Protein AF-A0A0A9X5W6-F1 (afdb_monomer)

Solvent-accessible surface area (backbone atoms only — not comparable to full-atom values): 8051 Å² total; per-residue (Å²): 65,61,72,54,43,72,76,37,74,52,55,63,50,53,48,49,70,71,68,59,59,64,61,49,83,43,70,53,28,33,39,47,62,90,44,54,75,60,56,71,62,56,82,68,43,91,70,45,45,72,50,79,49,44,28,80,91,42,81,58,33,52,21,35,37,38,38,31,24,43,69,44,40,77,36,96,69,57,55,80,86,72,73,81,101,62,77,63,90,87,71,80,62,95,79,74,70,82,80,72,75,81,74,80,83,79,82,78,84,82,91,79,86,85,83,85,85,92,81,90,79,89,133

Foldseek 3Di:
DVVVCVVPVCPLQCVCVVVVDQKDKDKLPQAEPVCVVVVVPRSDYPQWDKDWDHDHPDHRGIIMMMIGGPCCCVHPVVDDDDDDPDDDPPPDDVPDDPPDDPPPPPDDDDDDDDDDDDDDDDD

Secondary structure (DSSP, 8-state):
-HHHHHH-TTHHHHHHHHH--SEEEEE-----TT-HHHHHHTT--TTEEEEEE--SSSTTS--EEEEEEHHHHSSTT------SS---TT---TT----PPPP--------------------

Organism: Lygus hesperus (NCBI:txid30085)

Radius of gyration: 25.43 Å; Cα contacts (8 Å, |Δi|>4): 129; chains: 1; bounding box: 67×55×62 Å

pLDDT: mean 80.51, std 22.7, range [34.91, 98.06]

Sequence (123 aa):
MRGLLKKDAHAIEKLLTTLQPDMLCLQETKLNVHDAEANAKLGVVDGYHFVDHPCASTKGYSGTRVYVKNATFGGPYQAQTVCGFTFPAGVLREGTNSATRPEADSEDGNSSKNNKTSSSKDV

InterPro domains:
  IPR005135 Endonuclease/exonuclease/phosphatase [PF03372] (8-72)
  IPR020847 AP endonuclease 1, binding site [PS00726] (21-30)
  IPR036691 Endonuclease/exonuclease/phosphatase superfamily [G3DSA:3.60.10.10] (1-121)
  IPR036691 Endonuclease/exonuclease/phosphatase superfamily [SSF56219] (7-76)

Nearest PDB structures (foldseek):
  2j63-assembly2_B  TM=9.972E-01  e=2.617E-10  Leishmania major
  8ka4-assembly4_D  TM=8.409E-01  e=1.887E-04  Arabidopsis thaliana
  8ka4-assembly3_C  TM=8.390E-01  e=2.017E-04  Arabidopsis thaliana
  8ka3-assembly1_A  TM=8.715E-01  e=4.495E-04  Arabidopsis thaliana
  6xu8-assembly1_AD  TM=2.852E-01  e=3.695E+00  Drosophila melanogaster

Mean predicted aligned error: 12.6 Å

Structure (mmCIF, N/CA/C/O backbone):
data_AF-A0A0A9X5W6-F1
#
_entry.id   AF-A0A0A9X5W6-F1
#
loop_
_atom_site.group_PDB
_atom_site.id
_atom_site.type_symbol
_atom_site.label_atom_id
_atom_site.label_alt_id
_atom_site.label_comp_id
_atom_site.label_asym_id
_atom_site.label_entity_id
_atom_site.label_seq_id
_atom_site.pdbx_PDB_ins_code
_atom_site.Cartn_x
_atom_site.Cartn_y
_atom_site.Cartn_z
_atom_site.occupancy
_atom_site.B_iso_or_equiv
_atom_site.auth_seq_id
_atom_site.auth_comp_id
_atom_site.auth_asym_id
_atom_site.auth_atom_id
_atom_site.pdbx_PDB_model_num
ATOM 1 N N . MET A 1 1 ? 7.671 2.837 -0.318 1.00 84.94 1 MET A N 1
ATOM 2 C CA . MET A 1 1 ? 7.275 1.847 0.722 1.00 84.94 1 MET A CA 1
ATOM 3 C C . MET A 1 1 ? 8.405 0.917 1.178 1.00 84.94 1 MET A C 1
ATOM 5 O O . MET A 1 1 ? 8.641 0.835 2.376 1.00 84.94 1 MET A O 1
ATOM 9 N N . ARG A 1 2 ? 9.157 0.255 0.280 1.00 84.50 2 ARG A N 1
ATOM 10 C CA . ARG A 1 2 ? 10.252 -0.667 0.680 1.00 84.50 2 ARG A CA 1
ATOM 11 C C . ARG A 1 2 ? 11.274 -0.047 1.640 1.00 84.50 2 ARG A C 1
ATOM 13 O O . ARG A 1 2 ? 11.674 -0.683 2.601 1.00 84.50 2 ARG A O 1
ATOM 20 N N . GLY A 1 3 ? 11.693 1.194 1.386 1.00 89.31 3 GLY A N 1
ATOM 21 C CA . GLY A 1 3 ? 12.629 1.904 2.264 1.00 89.31 3 GLY A CA 1
ATOM 22 C C . GLY A 1 3 ? 12.054 2.230 3.647 1.00 89.31 3 GLY A C 1
ATOM 23 O O . GLY A 1 3 ? 12.803 2.218 4.614 1.00 89.31 3 GLY A O 1
ATOM 24 N N . LEU A 1 4 ? 10.742 2.474 3.745 1.00 93.50 4 LEU A N 1
ATOM 25 C CA . LEU A 1 4 ? 10.050 2.700 5.017 1.00 93.50 4 LEU A CA 1
ATOM 26 C C . LEU A 1 4 ? 10.020 1.405 5.833 1.00 93.50 4 LEU A C 1
ATOM 28 O O . LEU A 1 4 ? 10.542 1.380 6.937 1.00 93.50 4 LEU A O 1
ATOM 32 N N . LEU A 1 5 ? 9.518 0.318 5.241 1.00 93.50 5 LEU A N 1
ATOM 33 C CA .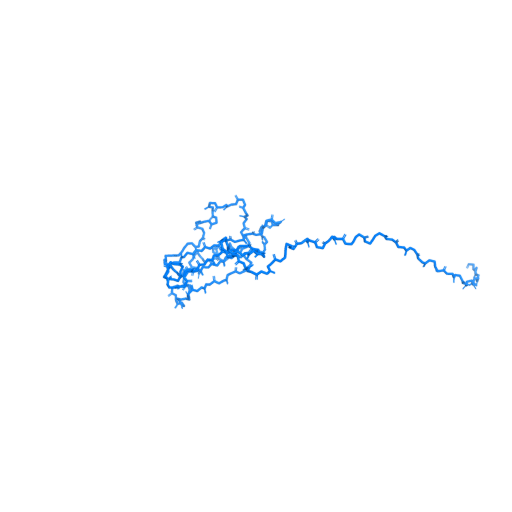 LEU A 1 5 ? 9.362 -0.969 5.929 1.00 93.50 5 LEU A CA 1
ATOM 34 C C . LEU A 1 5 ? 10.688 -1.683 6.222 1.00 93.50 5 LEU A C 1
ATOM 36 O O . LEU A 1 5 ? 10.755 -2.530 7.102 1.00 93.50 5 LEU A O 1
ATOM 40 N N . LYS A 1 6 ? 11.768 -1.320 5.520 1.00 93.44 6 LYS A N 1
ATOM 41 C CA . LYS A 1 6 ? 13.130 -1.723 5.898 1.00 93.44 6 LYS A CA 1
ATOM 42 C C . LYS A 1 6 ? 13.642 -1.007 7.148 1.00 93.44 6 LYS A C 1
ATOM 44 O O . LYS A 1 6 ? 14.461 -1.577 7.855 1.00 93.44 6 LYS A O 1
ATOM 49 N N . LYS A 1 7 ? 13.237 0.249 7.368 1.00 95.81 7 LYS A N 1
ATOM 50 C CA . LYS A 1 7 ? 13.642 1.042 8.540 1.00 95.81 7 LYS A CA 1
ATOM 51 C C . LYS A 1 7 ? 12.788 0.706 9.758 1.00 95.81 7 LYS A C 1
ATOM 53 O O . LYS A 1 7 ? 13.312 0.633 10.859 1.00 95.81 7 LYS A O 1
ATOM 58 N N . ASP A 1 8 ? 11.496 0.512 9.535 1.00 96.31 8 ASP A N 1
ATOM 59 C CA . ASP A 1 8 ? 10.523 0.139 10.552 1.00 96.31 8 ASP A CA 1
ATOM 60 C C . ASP A 1 8 ? 9.477 -0.786 9.921 1.00 96.31 8 ASP A C 1
ATOM 62 O O . ASP A 1 8 ? 8.616 -0.346 9.153 1.00 96.31 8 ASP A O 1
ATOM 66 N N . ALA A 1 9 ? 9.572 -2.076 10.246 1.00 94.50 9 ALA A N 1
ATOM 67 C CA . ALA A 1 9 ? 8.700 -3.117 9.712 1.00 94.50 9 ALA A CA 1
ATOM 68 C C . ALA A 1 9 ? 7.225 -2.929 10.108 1.00 94.50 9 ALA A C 1
ATOM 70 O O . ALA A 1 9 ? 6.346 -3.399 9.386 1.00 94.50 9 ALA A O 1
ATOM 71 N N . HIS A 1 10 ? 6.954 -2.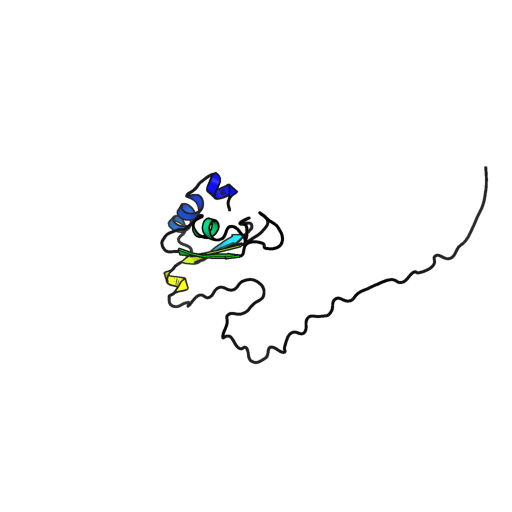200 11.195 1.00 95.56 10 HIS A N 1
ATOM 72 C CA . HIS A 1 10 ? 5.615 -1.996 11.750 1.00 95.56 10 HIS A CA 1
ATOM 73 C C . HIS A 1 10 ? 5.066 -0.589 11.485 1.00 95.56 10 HIS A C 1
ATOM 75 O O . HIS A 1 10 ? 3.987 -0.252 11.966 1.00 95.56 10 HIS A O 1
ATOM 81 N N . ALA A 1 11 ? 5.756 0.243 10.696 1.00 97.25 11 ALA A N 1
ATOM 82 C CA . ALA A 1 11 ? 5.360 1.637 10.474 1.00 97.25 11 ALA A CA 1
ATOM 83 C C . ALA A 1 11 ? 3.908 1.789 9.981 1.00 97.25 11 ALA A C 1
ATOM 85 O O . ALA A 1 11 ? 3.178 2.670 10.435 1.00 97.25 11 ALA A O 1
ATOM 86 N N . ILE A 1 12 ? 3.483 0.923 9.052 1.00 97.56 12 ILE A N 1
ATOM 87 C CA . ILE A 1 12 ? 2.126 0.957 8.486 1.00 97.56 12 ILE A CA 1
ATOM 88 C C . ILE A 1 12 ? 1.096 0.415 9.478 1.00 97.56 12 ILE A C 1
ATOM 90 O O . ILE A 1 12 ? 0.049 1.030 9.661 1.00 97.56 12 ILE A O 1
ATOM 94 N N . GLU A 1 13 ? 1.407 -0.690 10.155 1.00 97.75 13 GLU A N 1
ATOM 95 C CA . GLU A 1 13 ? 0.554 -1.267 11.197 1.00 97.75 13 GLU A CA 1
ATOM 96 C C . GLU A 1 13 ? 0.299 -0.254 12.316 1.00 97.75 13 GLU A C 1
ATOM 98 O O . GLU A 1 13 ? -0.848 0.009 12.674 1.00 97.75 13 GLU A O 1
ATOM 103 N N . LYS A 1 14 ? 1.355 0.401 12.806 1.00 97.69 14 LYS A N 1
ATOM 104 C CA . LYS A 1 14 ? 1.263 1.444 13.829 1.00 97.69 14 LYS A CA 1
ATOM 105 C C . LYS A 1 14 ? 0.368 2.597 13.380 1.00 97.69 14 LYS A C 1
ATOM 107 O O . LYS A 1 14 ? -0.467 3.058 14.154 1.00 97.69 14 LYS A O 1
ATOM 112 N N . LEU A 1 15 ? 0.514 3.056 12.137 1.00 97.50 15 LEU A N 1
ATOM 113 C CA . LEU A 1 15 ? -0.314 4.130 11.590 1.00 97.50 15 LEU A CA 1
ATOM 114 C C . LEU A 1 15 ? -1.797 3.728 11.528 1.00 97.50 15 LEU A C 1
ATOM 116 O O . LEU A 1 15 ? -2.653 4.471 12.011 1.00 97.50 15 LEU A O 1
ATOM 120 N N . LEU A 1 16 ? -2.096 2.556 10.962 1.00 97.75 16 LEU A N 1
ATOM 121 C CA . LEU A 1 16 ? -3.465 2.072 10.758 1.00 97.75 16 LEU A CA 1
ATOM 122 C C . LEU A 1 16 ? -4.175 1.717 12.069 1.00 97.75 16 LEU A C 1
ATOM 124 O O . LEU A 1 16 ? -5.377 1.948 12.188 1.00 97.75 16 LEU A O 1
ATOM 128 N N . THR A 1 17 ? -3.449 1.198 13.057 1.00 96.56 17 THR A N 1
ATOM 129 C CA . THR A 1 17 ? -3.998 0.892 14.388 1.00 96.56 17 THR A CA 1
ATOM 130 C C . THR A 1 17 ? -4.218 2.148 15.227 1.00 96.56 17 THR A C 1
ATOM 132 O O . THR A 1 17 ? -5.212 2.221 15.944 1.00 96.56 17 THR A O 1
ATOM 135 N N . THR A 1 18 ? -3.343 3.154 15.104 1.00 97.50 18 THR A N 1
ATOM 136 C CA . THR A 1 18 ? -3.446 4.411 15.867 1.00 97.50 18 THR A CA 1
ATOM 137 C C . THR A 1 18 ? -4.536 5.324 15.320 1.00 97.50 18 THR A C 1
ATOM 139 O O . THR A 1 18 ? -5.345 5.843 16.082 1.00 97.50 18 THR A O 1
ATOM 142 N N . LEU A 1 19 ? -4.549 5.555 14.004 1.00 98.06 19 LEU A N 1
ATOM 143 C CA . LEU A 1 19 ? -5.466 6.521 13.391 1.00 98.06 19 LEU A CA 1
ATOM 144 C C . LEU A 1 19 ? -6.800 5.899 12.974 1.00 98.06 19 LEU A C 1
ATOM 146 O O . LEU A 1 19 ? -7.771 6.623 12.786 1.00 98.06 19 LEU A O 1
ATOM 150 N N . GLN A 1 20 ? -6.836 4.577 12.791 1.00 96.69 20 GLN A N 1
ATOM 151 C CA . GLN A 1 20 ? -8.005 3.827 12.330 1.00 96.69 20 GLN A CA 1
ATOM 152 C C . GLN A 1 20 ? -8.746 4.441 11.120 1.00 96.69 20 GLN A C 1
ATOM 154 O O . GLN A 1 20 ? -9.984 4.457 11.126 1.00 96.69 20 GLN A O 1
ATOM 159 N N . PRO A 1 21 ? -8.046 4.931 10.072 1.00 97.25 21 PRO A N 1
ATOM 160 C CA . PRO A 1 21 ? -8.712 5.549 8.932 1.00 97.25 21 PRO A CA 1
ATOM 161 C C . PRO A 1 21 ? -9.564 4.517 8.184 1.00 97.25 21 PRO A C 1
ATOM 163 O O . PRO A 1 21 ? -9.252 3.331 8.176 1.00 97.25 21 PRO A O 1
ATOM 166 N N . ASP A 1 22 ? -10.622 4.940 7.499 1.00 95.19 22 ASP A N 1
ATOM 167 C CA . ASP A 1 22 ? -11.375 4.004 6.651 1.00 95.19 22 ASP A CA 1
ATOM 168 C C . ASP A 1 22 ? -10.616 3.660 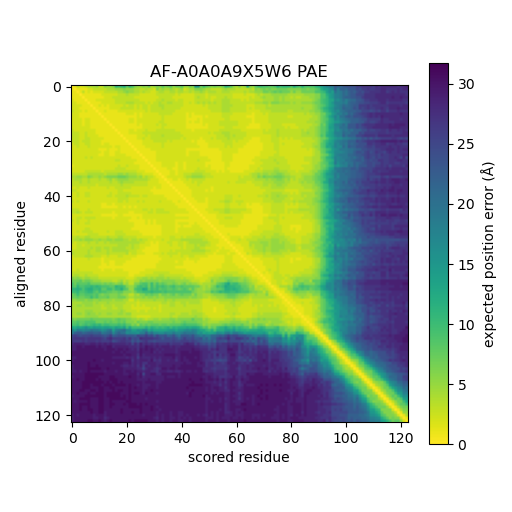5.368 1.00 95.19 22 ASP A C 1
ATOM 170 O O . ASP A 1 22 ? -10.726 2.543 4.856 1.00 95.19 22 ASP A O 1
ATOM 174 N N . M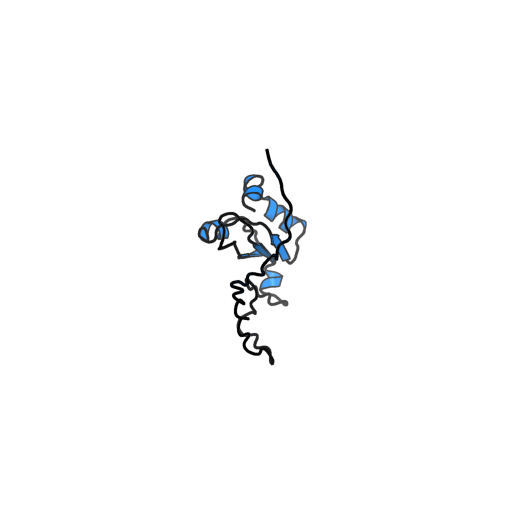ET A 1 23 ? -9.801 4.601 4.881 1.00 96.00 23 MET A N 1
ATOM 175 C CA . MET A 1 23 ? -8.908 4.417 3.743 1.00 96.00 23 MET A CA 1
ATOM 176 C C . MET A 1 23 ? -7.572 5.128 3.970 1.00 96.00 23 MET A C 1
ATOM 178 O O . MET A 1 23 ? -7.533 6.256 4.461 1.00 96.00 23 MET A O 1
ATOM 182 N N . LEU A 1 24 ? -6.476 4.493 3.557 1.00 97.81 24 LEU A N 1
ATOM 183 C CA . LEU A 1 24 ? -5.140 5.092 3.515 1.00 97.81 24 LEU A CA 1
ATOM 184 C C . LEU A 1 24 ? -4.568 4.946 2.106 1.00 97.81 24 LEU A C 1
ATOM 186 O O . LEU A 1 24 ? -4.367 3.833 1.623 1.00 97.81 24 LEU A O 1
ATOM 190 N N . CYS A 1 25 ? -4.253 6.072 1.473 1.00 98.06 25 CYS A N 1
ATOM 191 C CA . CYS A 1 25 ? -3.650 6.118 0.145 1.00 98.06 25 CYS A CA 1
ATOM 192 C C . CYS A 1 25 ? -2.152 6.402 0.255 1.00 98.06 25 CYS A C 1
ATOM 194 O O . CYS A 1 25 ? -1.749 7.423 0.808 1.00 98.06 25 CYS A O 1
ATOM 196 N N . LEU A 1 26 ? -1.332 5.520 -0.308 1.00 98.00 26 LEU A N 1
ATOM 197 C CA . LEU A 1 26 ? 0.113 5.677 -0.399 1.00 98.00 26 LEU A CA 1
ATOM 198 C C . LEU A 1 26 ? 0.525 5.863 -1.857 1.00 98.00 26 LEU A C 1
ATOM 200 O O . LEU A 1 26 ? 0.166 5.064 -2.725 1.00 98.00 26 LEU A O 1
ATOM 204 N N . GLN A 1 27 ? 1.335 6.886 -2.110 1.00 97.12 27 GLN A N 1
ATOM 205 C CA . GLN A 1 27 ? 2.041 7.095 -3.373 1.00 97.12 27 GLN A CA 1
ATOM 206 C C . GLN A 1 27 ? 3.537 6.813 -3.190 1.00 97.12 27 GLN A C 1
ATOM 208 O O . GLN A 1 27 ? 4.032 6.716 -2.063 1.00 97.12 27 GLN A O 1
ATOM 213 N N . GLU A 1 28 ? 4.262 6.652 -4.299 1.00 97.44 28 GLU A N 1
ATOM 214 C CA . GLU A 1 28 ? 5.695 6.327 -4.289 1.00 97.44 28 GLU A CA 1
ATOM 215 C C . GLU A 1 28 ? 5.993 5.025 -3.514 1.00 97.44 28 GLU A C 1
ATOM 217 O O . GLU A 1 28 ? 6.907 4.916 -2.675 1.00 97.44 28 GLU A O 1
ATOM 222 N N . THR A 1 29 ? 5.197 3.983 -3.776 1.00 97.25 29 THR A N 1
ATOM 223 C CA . THR A 1 29 ? 5.392 2.677 -3.133 1.00 97.25 29 THR A CA 1
ATOM 224 C C . THR A 1 29 ? 6.691 2.015 -3.586 1.00 97.25 29 THR A C 1
ATOM 226 O O . THR A 1 29 ? 7.375 1.397 -2.750 1.00 97.25 29 THR A O 1
ATOM 229 N N . LYS A 1 30 ? 7.090 2.245 -4.845 1.00 96.81 30 LYS A N 1
ATOM 230 C CA . LYS A 1 30 ? 8.309 1.724 -5.483 1.00 96.81 30 LYS A CA 1
ATOM 231 C C . LYS A 1 30 ? 8.377 0.194 -5.456 1.00 96.81 30 LYS A C 1
ATOM 233 O O . LYS A 1 30 ? 9.449 -0.393 -5.274 1.00 96.81 30 LYS A O 1
ATOM 238 N N . LEU A 1 31 ? 7.211 -0.441 -5.555 1.00 96.25 31 LEU A N 1
ATOM 239 C CA . LEU A 1 31 ? 7.075 -1.883 -5.739 1.00 96.25 31 LEU A CA 1
ATOM 240 C C . LEU A 1 31 ? 7.338 -2.257 -7.196 1.00 96.25 31 LEU A C 1
ATOM 242 O O . LEU A 1 31 ? 7.191 -1.427 -8.090 1.00 96.25 31 LEU A O 1
ATOM 246 N N . ASN A 1 32 ? 7.718 -3.510 -7.431 1.00 95.88 32 ASN A N 1
ATOM 247 C CA . ASN A 1 32 ? 7.934 -4.024 -8.780 1.00 95.88 32 ASN A CA 1
ATOM 248 C C . ASN A 1 32 ? 6.751 -4.900 -9.187 1.00 95.88 32 ASN A C 1
ATOM 250 O O . ASN A 1 32 ? 6.318 -5.738 -8.397 1.00 95.88 32 ASN A O 1
ATOM 254 N N . VAL A 1 33 ? 6.281 -4.758 -10.428 1.00 95.06 33 VAL A N 1
ATOM 255 C CA . VAL A 1 33 ? 5.167 -5.559 -10.969 1.00 95.06 33 VAL A CA 1
ATOM 256 C C . VAL A 1 33 ? 5.473 -7.063 -10.955 1.00 95.06 33 VAL A C 1
ATOM 258 O O . VAL A 1 33 ? 4.594 -7.862 -10.658 1.00 95.06 33 VAL A O 1
ATOM 261 N N . HIS A 1 34 ? 6.724 -7.456 -11.205 1.00 93.38 34 HIS A N 1
ATOM 262 C CA . HIS A 1 34 ? 7.127 -8.868 -11.276 1.00 93.38 34 HIS A CA 1
ATOM 263 C C . HIS A 1 34 ? 7.318 -9.551 -9.910 1.00 93.38 34 HIS A C 1
ATOM 265 O O . HIS A 1 34 ? 7.507 -10.761 -9.867 1.00 93.38 34 HIS A O 1
ATOM 271 N N . ASP A 1 35 ? 7.226 -8.809 -8.801 1.00 94.75 35 ASP A N 1
ATOM 272 C CA . ASP A 1 35 ? 7.421 -9.330 -7.440 1.00 94.75 35 ASP A CA 1
ATOM 273 C C . ASP A 1 35 ? 6.071 -9.525 -6.711 1.00 94.75 35 ASP A C 1
ATOM 275 O O . ASP A 1 35 ? 5.946 -9.226 -5.521 1.00 94.75 35 ASP A O 1
ATOM 279 N N . ALA A 1 36 ? 5.031 -9.982 -7.420 1.00 93.19 36 ALA A N 1
ATOM 280 C CA . ALA A 1 36 ? 3.647 -9.997 -6.927 1.00 93.19 36 ALA A CA 1
ATOM 281 C C . ALA A 1 36 ? 3.477 -10.719 -5.575 1.00 93.19 36 ALA A C 1
ATOM 283 O O . ALA A 1 36 ? 2.877 -10.165 -4.655 1.00 93.19 36 ALA A O 1
ATOM 284 N N . GLU A 1 37 ? 4.066 -11.908 -5.410 1.00 95.19 37 GLU A N 1
ATOM 285 C CA . GLU A 1 37 ? 3.983 -12.659 -4.149 1.00 95.19 37 GLU A CA 1
ATOM 286 C C . GLU A 1 37 ? 4.653 -11.938 -2.973 1.00 95.19 37 GLU A C 1
ATOM 288 O O . GLU A 1 37 ? 4.172 -12.001 -1.840 1.00 95.19 37 GLU A O 1
ATOM 293 N N . ALA A 1 38 ? 5.771 -11.251 -3.223 1.00 94.62 38 ALA A N 1
ATOM 294 C CA . ALA A 1 38 ? 6.471 -10.497 -2.191 1.00 94.62 38 ALA A CA 1
ATOM 295 C C . ALA A 1 38 ? 5.687 -9.233 -1.812 1.00 94.62 38 ALA A C 1
ATOM 297 O O . ALA A 1 38 ? 5.560 -8.915 -0.629 1.00 94.62 38 ALA A O 1
ATOM 298 N N . ASN A 1 39 ? 5.113 -8.542 -2.801 1.00 95.25 39 ASN A N 1
ATOM 299 C CA . ASN A 1 39 ? 4.270 -7.366 -2.584 1.00 95.25 39 ASN A CA 1
ATOM 300 C C . ASN A 1 39 ? 3.025 -7.712 -1.754 1.00 95.25 39 ASN A C 1
ATOM 302 O O . ASN A 1 39 ? 2.688 -6.966 -0.833 1.00 95.25 39 ASN A O 1
ATOM 306 N N . ALA A 1 40 ? 2.401 -8.864 -2.025 1.00 95.44 40 ALA A N 1
ATOM 307 C CA . ALA A 1 40 ? 1.218 -9.343 -1.312 1.00 95.44 40 ALA A CA 1
ATOM 308 C C . ALA A 1 40 ? 1.469 -9.619 0.183 1.00 95.44 40 ALA A C 1
ATOM 310 O O . ALA A 1 40 ? 0.545 -9.551 0.985 1.00 95.44 40 ALA A O 1
ATOM 311 N N . LYS A 1 41 ? 2.716 -9.911 0.572 1.00 95.50 41 LYS A N 1
ATOM 312 C CA . LYS A 1 41 ? 3.101 -10.178 1.972 1.00 95.50 41 LYS A CA 1
ATOM 313 C C . LYS A 1 41 ? 3.643 -8.942 2.688 1.00 95.50 41 LYS A C 1
ATOM 315 O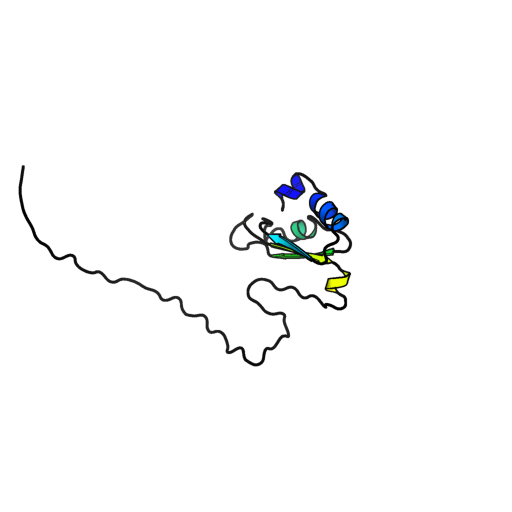 O . LYS A 1 41 ? 3.680 -8.890 3.914 1.00 95.50 41 LYS A O 1
ATOM 320 N N . LEU A 1 42 ? 4.109 -7.948 1.938 1.00 95.31 42 LEU A N 1
ATOM 321 C CA . LEU A 1 42 ? 4.751 -6.768 2.496 1.00 95.31 42 LEU A CA 1
ATOM 322 C C . LEU A 1 42 ? 3.705 -5.807 3.068 1.00 95.31 42 LEU A C 1
ATOM 324 O O . LEU A 1 42 ? 2.884 -5.295 2.318 1.00 95.31 42 LEU A O 1
ATOM 328 N N . GLY A 1 43 ? 3.773 -5.495 4.365 1.00 94.75 43 GLY A N 1
ATOM 329 C CA . GLY A 1 43 ? 2.901 -4.491 4.989 1.00 94.75 43 GLY A CA 1
ATOM 330 C C . GLY A 1 43 ? 1.426 -4.898 5.050 1.00 94.75 43 GLY A C 1
ATOM 331 O O . GLY A 1 43 ? 0.560 -4.037 4.901 1.00 94.75 43 GLY A O 1
ATOM 332 N N . VAL A 1 44 ? 1.148 -6.194 5.209 1.00 96.75 44 VAL A N 1
ATOM 333 C CA . VAL A 1 44 ? -0.188 -6.714 5.541 1.00 96.75 44 VAL A CA 1
ATOM 334 C C . VAL A 1 44 ? -0.557 -6.244 6.949 1.00 96.75 44 VAL A C 1
ATOM 336 O O . VAL A 1 44 ? 0.297 -6.249 7.833 1.00 96.75 44 VAL A O 1
ATOM 339 N N . VAL A 1 45 ? -1.806 -5.823 7.147 1.00 97.12 45 VAL A N 1
ATOM 340 C CA . VAL A 1 45 ? -2.320 -5.370 8.446 1.00 97.12 45 VAL A CA 1
ATOM 341 C C . VAL A 1 45 ? -3.731 -5.915 8.635 1.00 97.12 45 VAL A C 1
ATOM 343 O O . VAL A 1 45 ? -4.581 -5.744 7.760 1.00 97.12 45 VAL A O 1
ATOM 346 N N . ASP A 1 46 ? -3.982 -6.551 9.777 1.00 96.62 46 ASP A N 1
ATOM 347 C CA . ASP A 1 46 ? -5.286 -7.129 10.094 1.00 96.62 46 ASP A CA 1
ATOM 348 C C . ASP A 1 46 ? -6.397 -6.070 10.101 1.00 96.62 46 ASP A C 1
ATOM 350 O O . ASP A 1 46 ? -6.217 -4.926 10.520 1.00 96.62 46 ASP A O 1
ATOM 354 N N . GLY A 1 47 ? -7.575 -6.457 9.609 1.00 95.94 47 GLY A N 1
ATOM 355 C CA . GLY A 1 47 ? -8.727 -5.560 9.490 1.00 95.94 47 GLY A CA 1
ATOM 356 C C . GLY A 1 47 ? -8.682 -4.608 8.291 1.00 95.94 47 GLY A C 1
ATOM 357 O O . GLY A 1 47 ? -9.654 -3.876 8.083 1.00 95.94 47 GLY A O 1
ATOM 358 N N . TYR A 1 48 ? -7.621 -4.645 7.480 1.00 97.06 48 TYR A N 1
ATOM 359 C CA . TYR A 1 48 ? -7.507 -3.876 6.244 1.00 97.06 48 TYR A CA 1
ATOM 360 C C . TYR A 1 48 ? -7.226 -4.773 5.042 1.00 97.06 48 TYR A C 1
ATOM 362 O O . TYR A 1 48 ? -6.326 -5.609 5.043 1.00 97.06 48 TYR A O 1
ATOM 370 N N . HIS A 1 49 ? -7.963 -4.521 3.971 1.00 95.19 49 HIS A N 1
ATOM 371 C CA . HIS A 1 49 ? -7.656 -4.991 2.634 1.00 95.19 49 HIS A CA 1
ATOM 372 C C . HIS A 1 49 ? -6.748 -3.963 1.953 1.00 95.19 49 HIS A C 1
ATOM 374 O O . HIS A 1 49 ? -6.857 -2.769 2.235 1.00 95.19 49 HIS A O 1
ATOM 380 N N . PHE A 1 50 ? -5.873 -4.378 1.037 1.00 96.88 50 PHE A N 1
ATOM 381 C CA . PHE A 1 50 ? -5.133 -3.426 0.214 1.00 96.88 50 PHE A CA 1
ATOM 382 C C . PHE A 1 50 ? -5.077 -3.832 -1.250 1.00 96.88 50 PHE A C 1
ATOM 384 O O . PHE A 1 50 ? -5.151 -5.008 -1.594 1.00 96.88 50 PHE A O 1
ATOM 391 N N . VAL A 1 51 ? -4.895 -2.830 -2.107 1.00 96.19 51 VAL A N 1
ATOM 392 C CA . VAL A 1 51 ? -4.713 -3.004 -3.549 1.00 96.19 51 VAL A CA 1
ATOM 393 C C . VAL A 1 51 ? -3.468 -2.260 -3.989 1.00 96.19 51 VAL A C 1
ATOM 395 O O . VAL A 1 51 ? -3.283 -1.087 -3.658 1.00 96.19 51 VAL A O 1
ATOM 398 N N . ASP A 1 52 ? -2.617 -2.962 -4.731 1.00 97.81 52 ASP A N 1
ATOM 399 C CA . ASP A 1 52 ? -1.413 -2.416 -5.341 1.00 97.81 52 ASP A CA 1
ATOM 400 C C . ASP A 1 52 ? -1.651 -2.009 -6.789 1.00 97.81 52 ASP A C 1
ATOM 402 O O . ASP A 1 52 ? -2.260 -2.743 -7.564 1.00 97.81 52 ASP A O 1
ATOM 406 N N . HIS A 1 53 ? -1.041 -0.893 -7.177 1.00 97.56 53 HIS A N 1
ATOM 407 C CA . HIS A 1 53 ? -0.838 -0.527 -8.572 1.00 97.56 53 HIS A CA 1
ATOM 408 C C . HIS A 1 53 ? 0.626 -0.098 -8.771 1.00 97.56 53 HIS A C 1
ATOM 410 O O . HIS A 1 53 ? 0.950 1.095 -8.729 1.00 97.56 53 HIS A O 1
ATOM 416 N N . PRO A 1 54 ? 1.559 -1.063 -8.902 1.00 97.38 54 PRO A N 1
ATOM 417 C CA . PRO A 1 54 ? 2.973 -0.767 -9.102 1.00 97.38 54 PRO A CA 1
ATOM 418 C C . PRO A 1 54 ? 3.223 -0.195 -10.503 1.00 97.38 54 PRO A C 1
ATOM 420 O O . PRO A 1 54 ? 2.514 -0.512 -11.455 1.00 97.38 54 PRO A O 1
ATOM 423 N N . CYS A 1 55 ? 4.267 0.622 -10.652 1.00 97.00 55 CYS A N 1
ATOM 424 C CA . CYS A 1 55 ? 4.651 1.154 -11.957 1.00 97.00 55 CYS A CA 1
ATOM 425 C C . CYS A 1 55 ? 5.156 0.030 -12.875 1.00 97.00 55 CYS A C 1
ATOM 427 O O . CYS A 1 55 ? 6.130 -0.651 -12.551 1.00 97.00 55 CYS A O 1
ATOM 429 N N . ALA A 1 56 ? 4.511 -0.145 -14.030 1.00 96.19 56 ALA A N 1
ATOM 430 C CA . ALA A 1 56 ? 4.900 -1.154 -15.016 1.00 96.19 56 ALA A CA 1
ATOM 431 C C . ALA A 1 56 ? 6.056 -0.711 -15.925 1.00 96.19 56 ALA A C 1
ATOM 433 O O . ALA A 1 56 ? 6.819 -1.550 -16.392 1.00 96.19 56 ALA A O 1
ATOM 434 N N . SER A 1 57 ? 6.212 0.593 -16.170 1.00 96.06 57 SER A N 1
ATOM 435 C CA . SER A 1 57 ? 7.225 1.111 -17.098 1.00 96.06 57 SER A CA 1
ATOM 436 C C . SER A 1 57 ? 8.627 1.169 -16.497 1.00 96.06 57 SER A C 1
ATOM 438 O O . SER A 1 57 ? 9.616 1.113 -17.225 1.00 96.06 57 SER A O 1
ATOM 440 N N . THR A 1 58 ? 8.747 1.332 -15.177 1.00 96.69 58 THR A N 1
ATOM 441 C CA . THR A 1 58 ? 10.038 1.592 -14.529 1.00 96.69 58 THR A CA 1
ATOM 442 C C . THR A 1 58 ? 10.132 0.891 -13.179 1.00 96.69 58 THR A C 1
ATOM 444 O O . THR A 1 58 ? 9.344 1.134 -12.266 1.00 96.69 58 THR A O 1
ATOM 447 N N . LYS A 1 59 ? 11.144 0.026 -13.036 1.00 96.25 59 LYS A N 1
ATOM 448 C CA . LYS A 1 59 ? 11.390 -0.757 -11.819 1.00 96.25 59 LYS A CA 1
ATOM 449 C C . LYS A 1 59 ? 11.702 0.155 -10.630 1.00 96.25 59 LYS A C 1
ATOM 451 O O . LYS A 1 59 ? 12.563 1.026 -10.720 1.00 96.25 59 LYS A O 1
ATOM 456 N N . GLY A 1 60 ? 11.060 -0.092 -9.488 1.00 95.06 60 GLY A N 1
ATOM 457 C CA . GLY A 1 60 ? 11.332 0.636 -8.247 1.00 95.06 60 GLY A CA 1
ATOM 458 C C . GLY A 1 60 ? 10.981 2.127 -8.288 1.00 95.06 60 GLY A C 1
ATOM 459 O O . GLY A 1 60 ? 11.539 2.898 -7.506 1.00 95.06 60 GLY A O 1
ATOM 460 N N . TYR A 1 61 ? 10.076 2.533 -9.177 1.00 96.38 61 TYR A N 1
ATOM 461 C CA . TYR A 1 61 ? 9.653 3.918 -9.362 1.00 96.38 61 TYR A CA 1
ATOM 462 C C . TYR A 1 61 ? 8.143 4.068 -9.143 1.00 96.38 61 TYR A C 1
ATOM 464 O O . TYR A 1 61 ? 7.398 3.116 -9.374 1.00 96.38 61 TYR A O 1
ATOM 472 N N . SER A 1 62 ? 7.698 5.250 -8.697 1.00 96.62 62 SER A N 1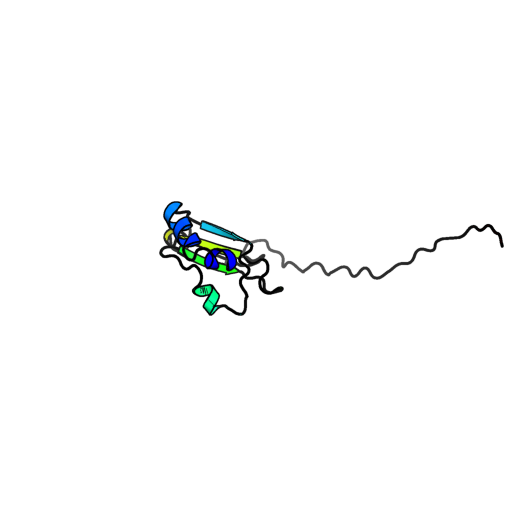
ATOM 473 C CA . SER A 1 62 ? 6.284 5.601 -8.525 1.00 96.62 62 SER A CA 1
ATOM 474 C C . SER A 1 62 ? 5.489 4.502 -7.794 1.00 96.62 62 SER A C 1
ATOM 476 O O . SER A 1 62 ? 5.921 4.009 -6.746 1.00 96.62 62 SER A O 1
ATOM 478 N N . GLY A 1 63 ? 4.339 4.111 -8.344 1.00 97.31 63 GLY A N 1
ATOM 479 C CA . GLY A 1 63 ? 3.449 3.089 -7.814 1.00 97.31 63 GLY A CA 1
ATOM 480 C C . GLY A 1 63 ? 2.586 3.599 -6.663 1.00 97.31 63 GLY A C 1
ATOM 481 O O . GLY A 1 63 ? 2.996 4.461 -5.878 1.00 97.31 63 GLY A O 1
ATOM 482 N N . THR A 1 64 ? 1.387 3.040 -6.551 1.00 98.00 64 THR A N 1
ATOM 483 C CA . THR A 1 64 ? 0.435 3.368 -5.488 1.00 98.00 64 THR A CA 1
ATOM 484 C C . THR A 1 64 ? -0.027 2.116 -4.752 1.00 98.00 64 THR A C 1
ATOM 486 O O . THR A 1 64 ? 0.042 1.003 -5.278 1.00 98.00 64 THR A O 1
ATOM 489 N N . ARG A 1 65 ? -0.460 2.304 -3.505 1.00 98.00 65 ARG A N 1
ATOM 490 C CA . ARG A 1 65 ? -1.179 1.302 -2.715 1.00 98.00 65 ARG A CA 1
ATOM 491 C C . ARG A 1 65 ? -2.302 1.990 -1.961 1.00 98.00 65 ARG A C 1
ATOM 493 O O . ARG A 1 65 ? -2.085 3.056 -1.389 1.00 98.00 65 ARG A O 1
ATOM 500 N N . VAL A 1 66 ? -3.469 1.365 -1.917 1.00 97.81 66 VAL A N 1
ATOM 501 C CA . VAL A 1 66 ? -4.590 1.828 -1.093 1.00 97.81 66 VAL A CA 1
ATOM 502 C C . VAL A 1 66 ? -4.938 0.743 -0.090 1.00 97.81 66 VAL A C 1
ATOM 504 O O . VAL A 1 66 ? -5.168 -0.391 -0.495 1.00 97.81 66 VAL A O 1
ATOM 507 N N . TYR A 1 67 ? -4.981 1.094 1.194 1.00 97.62 67 TYR A N 1
ATOM 508 C CA . TYR A 1 67 ? -5.589 0.278 2.242 1.00 97.62 67 TYR A CA 1
ATOM 509 C C . TYR A 1 67 ? -7.037 0.715 2.441 1.00 97.62 67 TYR A C 1
ATOM 511 O O . TYR A 1 67 ? -7.322 1.913 2.445 1.00 97.62 67 TYR A O 1
ATOM 519 N N . VAL A 1 68 ? -7.932 -0.244 2.642 1.00 96.19 68 VAL A N 1
ATOM 520 C CA . VAL A 1 68 ? -9.357 -0.039 2.905 1.00 96.19 68 VAL A CA 1
ATOM 521 C C . VAL A 1 68 ? -9.744 -0.913 4.086 1.00 96.19 68 VAL A C 1
ATOM 523 O O . VAL A 1 68 ? -9.480 -2.116 4.080 1.00 96.19 68 VAL A O 1
ATOM 526 N N . LYS A 1 69 ? -10.370 -0.327 5.105 1.00 95.88 69 LYS A N 1
ATOM 527 C CA . LYS A 1 69 ? -10.877 -1.081 6.256 1.00 95.88 69 LYS A CA 1
ATOM 528 C C . LYS A 1 69 ? -11.884 -2.133 5.774 1.00 95.88 69 LYS A C 1
ATOM 530 O O . LYS A 1 69 ? -12.758 -1.829 4.961 1.00 95.88 69 LYS A O 1
ATOM 535 N N . ASN A 1 70 ? -11.803 -3.362 6.282 1.00 93.50 70 ASN A N 1
ATOM 536 C CA . ASN A 1 70 ? -12.632 -4.483 5.809 1.00 93.50 70 ASN A CA 1
ATOM 537 C C . ASN A 1 70 ? -14.138 -4.201 5.937 1.00 93.50 70 ASN A C 1
ATOM 539 O O . ASN A 1 70 ? -14.910 -4.536 5.040 1.00 93.50 70 ASN A O 1
ATOM 543 N N . ALA A 1 71 ? -14.540 -3.515 7.011 1.00 89.00 71 ALA A N 1
ATOM 544 C CA . ALA A 1 71 ? -15.919 -3.073 7.219 1.00 89.00 71 ALA A CA 1
ATOM 545 C C . ALA A 1 71 ? -16.409 -2.085 6.140 1.00 89.00 71 ALA A C 1
ATOM 547 O O . ALA A 1 71 ? -17.604 -2.009 5.881 1.00 89.00 71 ALA A O 1
ATOM 548 N N . THR A 1 72 ? -15.504 -1.355 5.485 1.00 86.44 72 THR A N 1
ATOM 549 C CA . THR A 1 72 ? -15.812 -0.439 4.377 1.00 86.44 72 THR A CA 1
ATOM 550 C C . THR A 1 72 ? -15.836 -1.177 3.039 1.00 86.44 72 THR A C 1
ATOM 552 O O . THR A 1 72 ? -16.704 -0.916 2.210 1.00 86.44 72 THR A O 1
ATOM 555 N N . PHE A 1 73 ? -14.916 -2.126 2.835 1.00 83.56 73 PHE A N 1
ATOM 556 C CA . PHE A 1 73 ? -14.790 -2.873 1.581 1.00 83.56 73 PHE A CA 1
ATOM 557 C C . PHE A 1 73 ? -15.992 -3.793 1.314 1.00 83.56 73 PHE A C 1
ATOM 559 O O . PHE A 1 73 ? -16.559 -3.762 0.227 1.00 83.56 73 PHE A O 1
ATOM 566 N N . GLY A 1 74 ? -16.423 -4.562 2.320 1.00 77.75 74 GLY A N 1
ATOM 567 C CA . GLY A 1 74 ? -17.567 -5.482 2.214 1.00 77.75 74 GLY A CA 1
ATOM 568 C C . GLY A 1 74 ? -18.856 -5.001 2.887 1.00 77.75 74 GLY A C 1
ATOM 569 O O . GLY A 1 74 ? -19.835 -5.741 2.913 1.00 77.75 74 GLY A O 1
ATOM 570 N N . GLY A 1 75 ? -18.851 -3.808 3.485 1.00 78.44 75 GLY A N 1
ATOM 571 C CA . GLY A 1 75 ? -20.003 -3.270 4.208 1.00 78.44 75 GLY A CA 1
ATOM 572 C C . GLY A 1 75 ? -20.845 -2.300 3.373 1.00 78.44 75 GLY A C 1
ATOM 573 O O . GLY A 1 75 ? -20.947 -2.455 2.156 1.00 78.44 75 GLY A O 1
ATOM 574 N N . PRO A 1 76 ? -21.464 -1.280 3.998 1.00 81.19 76 PRO A N 1
ATOM 575 C CA . PRO A 1 76 ? -22.506 -0.467 3.361 1.00 81.19 76 PRO A CA 1
ATOM 576 C C . PRO A 1 76 ? -22.016 0.320 2.139 1.00 81.19 76 PRO A C 1
ATOM 578 O O . PRO A 1 76 ? -22.811 0.638 1.260 1.00 81.19 76 PRO A O 1
ATOM 581 N N . TYR A 1 77 ? -20.715 0.608 2.070 1.00 84.06 77 TYR A N 1
ATOM 582 C CA . TYR A 1 77 ? -20.112 1.363 0.974 1.00 84.06 77 TYR A CA 1
ATOM 583 C C . TYR A 1 77 ? -19.771 0.514 -0.253 1.00 84.06 77 TYR A C 1
ATOM 585 O O . TYR A 1 77 ? -19.516 1.096 -1.304 1.00 84.06 77 TYR A O 1
ATOM 593 N N . GLN A 1 78 ? -19.760 -0.823 -0.133 1.00 85.44 78 GLN A N 1
ATOM 594 C CA . GLN A 1 78 ? -19.474 -1.757 -1.233 1.00 85.44 78 GLN A CA 1
ATOM 595 C C . GLN A 1 78 ? -18.264 -1.316 -2.078 1.00 85.44 78 GLN A C 1
ATOM 597 O O . GLN A 1 78 ? -18.352 -1.196 -3.302 1.00 85.44 78 GLN A O 1
ATOM 602 N N . ALA A 1 79 ? -17.151 -0.978 -1.416 1.00 87.81 79 ALA A N 1
ATOM 603 C CA . ALA A 1 79 ? -16.047 -0.298 -2.080 1.00 87.81 79 ALA A CA 1
ATOM 604 C C . ALA A 1 79 ? -15.437 -1.168 -3.191 1.00 87.81 79 ALA A C 1
ATOM 606 O O . ALA A 1 79 ? -15.055 -2.315 -2.971 1.00 87.81 79 ALA A O 1
ATOM 607 N N . GLN A 1 80 ? -15.291 -0.587 -4.382 1.00 89.44 80 GLN A N 1
ATOM 608 C CA . GLN A 1 80 ? -14.639 -1.213 -5.529 1.00 89.44 80 GLN A CA 1
ATOM 609 C C . GLN A 1 80 ? -13.366 -0.449 -5.877 1.00 89.44 80 GLN A C 1
ATOM 611 O O . GLN A 1 80 ? -13.296 0.773 -5.748 1.00 89.44 80 GLN A O 1
ATOM 616 N N . THR A 1 81 ? -12.348 -1.176 -6.329 1.00 91.38 81 THR A N 1
ATOM 617 C CA . THR A 1 81 ? -11.062 -0.589 -6.719 1.00 91.38 81 THR A CA 1
ATOM 618 C C . THR A 1 81 ? -10.797 -0.866 -8.186 1.00 91.38 81 THR A C 1
ATOM 620 O O . THR A 1 81 ? -11.073 -1.954 -8.687 1.00 91.38 81 THR A O 1
ATOM 623 N N . VAL A 1 82 ? -10.263 0.138 -8.869 1.00 94.00 82 VAL A N 1
ATOM 624 C CA . VAL A 1 82 ? -9.843 0.058 -10.265 1.00 94.00 82 VAL A CA 1
ATOM 625 C C . VAL A 1 82 ? -8.483 0.723 -10.408 1.00 94.00 82 VAL A C 1
ATOM 627 O O . VAL A 1 82 ? -8.118 1.590 -9.613 1.00 94.00 82 VAL A O 1
ATOM 630 N N . CYS A 1 83 ? -7.720 0.298 -11.411 1.00 93.50 83 CYS A N 1
ATOM 631 C CA . CYS A 1 83 ? -6.411 0.861 -11.719 1.00 93.50 83 CYS A CA 1
ATOM 632 C C . CYS A 1 83 ? -6.458 1.630 -13.043 1.00 93.50 83 CYS A C 1
ATOM 634 O O . CYS A 1 83 ? -7.145 1.237 -13.989 1.00 93.50 83 CYS A O 1
ATOM 636 N N . GLY A 1 84 ? -5.694 2.721 -13.115 1.00 93.50 84 GLY A N 1
ATOM 637 C CA . GLY A 1 84 ? -5.659 3.597 -14.285 1.00 93.50 84 GLY A CA 1
ATOM 638 C C . GLY A 1 84 ? -6.950 4.396 -14.480 1.00 93.50 84 GLY A C 1
ATOM 639 O O . GLY A 1 84 ? -7.718 4.614 -13.547 1.00 93.50 84 GLY A O 1
ATOM 640 N N . PHE A 1 85 ? -7.180 4.845 -15.711 1.00 94.25 85 PHE A N 1
ATOM 641 C CA . PHE A 1 85 ? -8.345 5.647 -16.090 1.00 94.25 85 PHE A CA 1
ATOM 642 C C . PHE A 1 85 ? -9.503 4.746 -16.538 1.00 94.25 85 PHE A C 1
ATOM 644 O O . PHE A 1 85 ? -9.918 4.780 -17.695 1.00 94.25 85 PHE A O 1
ATOM 651 N N . THR A 1 86 ? -9.970 3.880 -15.638 1.00 91.06 86 THR A N 1
ATOM 652 C CA . THR A 1 86 ? -10.998 2.867 -15.923 1.00 91.06 86 THR A CA 1
ATOM 653 C C . THR A 1 86 ? -12.206 3.009 -14.997 1.00 91.06 86 THR A C 1
ATOM 655 O O . THR A 1 86 ? -12.138 3.668 -13.960 1.00 91.06 86 THR A O 1
ATOM 658 N N . PHE A 1 87 ? -13.329 2.401 -15.386 1.00 88.38 87 PHE A N 1
ATOM 659 C CA . PHE A 1 87 ? -14.518 2.263 -14.545 1.00 88.38 87 PHE A CA 1
ATOM 660 C C . PHE A 1 87 ? -14.664 0.815 -14.072 1.00 88.38 87 PHE A C 1
ATOM 662 O O . PHE A 1 87 ? -14.181 -0.095 -14.753 1.00 88.38 87 PHE A O 1
ATOM 669 N N . PRO A 1 88 ? -15.340 0.575 -12.935 1.00 86.94 88 PRO A N 1
ATOM 670 C CA . PRO A 1 88 ? -15.626 -0.781 -12.501 1.00 86.94 88 PRO A CA 1
ATOM 671 C C . PRO A 1 88 ? -16.487 -1.526 -13.525 1.00 86.94 88 PRO A C 1
ATOM 673 O O . PRO A 1 88 ? -17.376 -0.947 -14.158 1.00 86.94 88 PRO A O 1
ATOM 676 N N . ALA A 1 89 ? -16.224 -2.822 -13.686 1.00 78.81 89 ALA A N 1
ATOM 677 C CA . ALA A 1 89 ? -16.991 -3.669 -14.589 1.00 78.81 89 ALA A CA 1
ATOM 678 C C . ALA A 1 89 ? -18.482 -3.656 -14.200 1.00 78.81 89 ALA A C 1
ATOM 680 O O . ALA A 1 89 ? -18.825 -3.815 -13.032 1.00 78.81 89 ALA A O 1
ATOM 681 N N . GLY A 1 90 ? -19.367 -3.459 -15.180 1.00 73.62 90 GLY A N 1
ATOM 682 C CA . GLY A 1 90 ? -20.819 -3.419 -14.965 1.00 73.62 90 GLY A CA 1
ATOM 683 C C . GLY A 1 90 ? -21.409 -2.025 -14.723 1.00 73.62 90 GLY A C 1
ATOM 684 O O . GLY A 1 90 ? -22.629 -1.885 -14.732 1.00 73.62 90 GLY A O 1
ATOM 685 N N . VAL A 1 91 ? -20.587 -0.977 -14.597 1.00 70.44 91 VAL A N 1
ATOM 686 C CA . VAL A 1 91 ? -21.070 0.414 -14.608 1.00 70.44 91 VAL A CA 1
ATOM 687 C C . VAL A 1 91 ? -21.194 0.887 -16.063 1.00 70.44 91 VAL A C 1
ATOM 689 O O . VAL A 1 91 ? -20.315 1.562 -16.595 1.00 70.44 91 VAL A O 1
ATOM 692 N N . LEU A 1 92 ? -22.282 0.506 -16.739 1.00 54.53 92 LEU A N 1
ATOM 693 C CA . LEU A 1 92 ? -22.675 1.123 -18.010 1.00 54.53 92 LEU A CA 1
ATOM 694 C C . LEU A 1 92 ? -23.219 2.523 -17.712 1.00 54.53 92 LEU A C 1
ATOM 696 O O . LEU A 1 92 ? -24.266 2.665 -17.086 1.00 54.53 92 LEU A O 1
ATOM 700 N N . ARG A 1 93 ? -22.511 3.570 -18.145 1.00 56.81 93 ARG A N 1
ATOM 701 C CA . ARG A 1 93 ? -23.080 4.922 -18.159 1.00 56.81 93 ARG A CA 1
ATOM 702 C C . ARG A 1 93 ? -23.845 5.089 -19.467 1.00 56.81 93 ARG A C 1
ATOM 704 O O . ARG A 1 93 ? -23.251 4.950 -20.535 1.00 56.81 93 ARG A O 1
ATOM 711 N N . GLU A 1 94 ? -25.132 5.421 -19.399 1.00 51.78 94 GLU A N 1
ATOM 712 C CA . GLU A 1 94 ? -25.810 6.040 -20.541 1.00 51.78 94 GLU A CA 1
ATOM 713 C C . GLU A 1 94 ? -25.002 7.288 -20.938 1.00 51.78 94 GLU A C 1
ATOM 715 O O . GLU A 1 94 ? -24.890 8.237 -20.162 1.00 51.78 94 GLU A O 1
ATOM 720 N N . GLY A 1 95 ? -24.359 7.247 -22.110 1.00 55.53 95 GLY A N 1
ATOM 721 C CA . GLY A 1 95 ? -23.703 8.410 -22.716 1.00 55.53 95 GLY A CA 1
ATOM 722 C C . GLY A 1 95 ? -22.195 8.333 -22.987 1.00 55.53 95 GLY A C 1
ATOM 723 O O . GLY A 1 95 ? -21.646 9.322 -23.471 1.00 55.53 95 GLY A O 1
ATOM 724 N N . THR A 1 96 ? -21.483 7.225 -22.744 1.00 54.31 96 THR A N 1
ATOM 725 C CA . THR A 1 96 ? -20.087 7.128 -23.219 1.00 54.31 96 THR A CA 1
ATOM 726 C C . THR A 1 96 ? -20.050 6.723 -24.687 1.00 54.31 96 THR A C 1
ATOM 728 O O . THR A 1 96 ? -20.041 5.536 -25.014 1.00 54.31 96 THR A O 1
ATOM 731 N N . ASN A 1 97 ? -19.999 7.721 -25.569 1.00 50.50 97 ASN A N 1
ATOM 732 C CA . ASN A 1 97 ? -19.495 7.531 -26.925 1.00 50.50 97 ASN A CA 1
ATOM 733 C C . ASN A 1 97 ? -18.121 6.864 -26.820 1.00 50.50 97 ASN A C 1
ATOM 735 O O . ASN A 1 97 ? -17.284 7.295 -26.023 1.00 50.50 97 ASN A O 1
ATOM 739 N N . SER A 1 98 ? -17.920 5.796 -27.587 1.00 50.84 98 SER A N 1
ATOM 740 C CA . SER A 1 98 ? -16.649 5.095 -27.723 1.00 50.84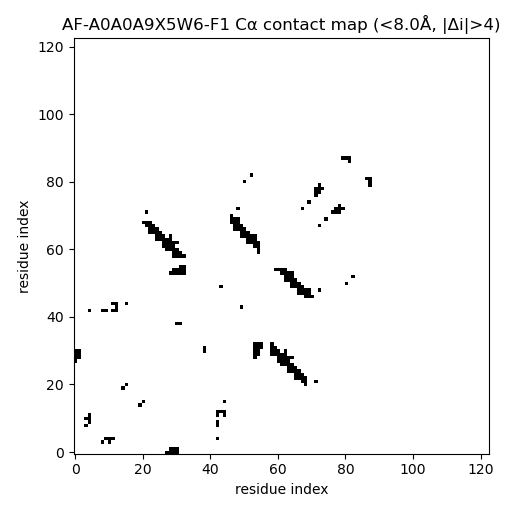 98 SER A CA 1
ATOM 741 C C . SER A 1 98 ? -15.539 6.127 -27.907 1.00 50.84 98 SER A C 1
ATOM 743 O O . SER A 1 98 ? -15.500 6.818 -28.921 1.00 50.84 98 SER A O 1
ATOM 745 N N . ALA A 1 99 ? -14.687 6.297 -26.896 1.00 47.66 99 ALA A N 1
ATOM 746 C CA . ALA A 1 99 ? -13.558 7.205 -26.979 1.00 47.66 99 ALA A CA 1
ATOM 747 C C . ALA A 1 99 ? -12.568 6.628 -27.994 1.00 47.66 99 ALA A C 1
ATOM 749 O O . ALA A 1 99 ? -11.703 5.818 -27.657 1.00 47.66 99 ALA A O 1
ATOM 750 N N . THR A 1 100 ? -12.720 7.016 -29.257 1.00 42.47 100 THR A N 1
ATOM 751 C CA . THR A 1 100 ? -11.648 6.925 -30.240 1.00 42.47 100 THR A CA 1
ATOM 752 C C . THR A 1 100 ? -10.483 7.727 -29.667 1.00 42.47 100 THR A C 1
ATOM 754 O O . THR A 1 100 ? -10.642 8.905 -29.341 1.00 42.47 100 THR A O 1
ATOM 757 N N . ARG A 1 101 ? -9.332 7.072 -29.459 1.00 47.25 101 ARG A N 1
ATOM 758 C CA . ARG A 1 101 ? -8.082 7.752 -29.083 1.00 47.25 101 ARG A CA 1
ATOM 759 C C . ARG A 1 101 ? -7.874 8.901 -30.079 1.00 47.25 101 ARG A C 1
ATOM 761 O O . ARG A 1 101 ? -7.972 8.623 -31.273 1.00 47.25 101 ARG A O 1
ATOM 768 N N . PRO A 1 102 ? -7.587 10.143 -29.649 1.00 39.94 102 PRO A N 1
ATOM 769 C CA . PRO A 1 102 ? -7.048 11.113 -30.587 1.00 39.94 102 PRO A CA 1
ATOM 770 C C . PRO A 1 102 ? -5.746 10.521 -31.134 1.00 39.94 102 PRO A C 1
ATOM 772 O O . PRO A 1 102 ? -4.882 10.086 -30.362 1.00 39.94 102 PRO A O 1
ATOM 775 N N . GLU A 1 103 ? -5.674 10.391 -32.459 1.00 40.56 103 GLU A N 1
ATOM 776 C CA . GLU A 1 103 ? -4.445 10.026 -33.148 1.00 40.56 103 GLU A CA 1
ATOM 777 C C . GLU A 1 103 ? -3.364 11.028 -32.739 1.00 40.56 103 GLU A C 1
ATOM 779 O O . GLU A 1 103 ? -3.624 12.219 -32.574 1.00 40.56 103 GLU A O 1
ATOM 784 N N . ALA A 1 104 ? -2.163 10.521 -32.472 1.00 46.06 104 ALA A N 1
ATOM 785 C CA . ALA A 1 104 ? -1.019 11.380 -32.244 1.00 46.06 104 ALA A CA 1
ATOM 786 C C . ALA A 1 104 ? -0.761 12.145 -33.545 1.00 46.06 104 ALA A C 1
ATOM 788 O O . ALA A 1 104 ? -0.379 11.524 -34.536 1.00 46.06 104 ALA A O 1
ATOM 789 N N . ASP A 1 105 ? -0.977 13.460 -33.536 1.00 37.12 105 ASP A N 1
ATOM 790 C CA . ASP A 1 105 ? -0.537 14.328 -34.621 1.00 37.12 105 ASP A CA 1
ATOM 791 C C . ASP A 1 105 ? 0.984 14.197 -34.748 1.00 37.12 105 ASP A C 1
ATOM 793 O O . ASP A 1 105 ? 1.770 14.653 -33.913 1.00 37.12 105 ASP A O 1
ATOM 797 N N . SER A 1 106 ? 1.394 13.492 -35.796 1.00 48.47 106 SER A N 1
ATOM 798 C CA . SER A 1 106 ? 2.749 13.487 -36.313 1.00 48.47 106 SER A CA 1
ATOM 799 C C . SER A 1 106 ? 3.014 14.835 -36.982 1.00 48.47 106 SER A C 1
ATOM 801 O O . SER A 1 106 ? 2.677 15.021 -38.150 1.00 48.47 106 SER A O 1
ATOM 803 N N . GLU A 1 107 ? 3.625 15.776 -36.264 1.00 39.28 107 GLU A N 1
ATOM 804 C CA . GLU A 1 107 ? 4.228 16.960 -36.883 1.00 39.28 107 GLU A CA 1
ATOM 805 C C . GLU A 1 107 ? 5.672 16.650 -37.303 1.00 39.28 107 GLU A C 1
ATOM 807 O O . GLU A 1 107 ? 6.636 16.955 -36.601 1.00 39.28 107 GLU A O 1
ATOM 812 N N . ASP A 1 108 ? 5.814 16.043 -38.483 1.00 38.62 108 ASP A N 1
ATOM 813 C CA . ASP A 1 108 ? 7.046 16.124 -39.265 1.00 38.62 108 ASP A CA 1
ATOM 814 C C . ASP A 1 108 ? 7.040 17.429 -40.082 1.00 38.62 108 ASP A C 1
ATOM 816 O O . ASP A 1 108 ? 6.277 17.590 -41.030 1.00 38.62 108 ASP A O 1
ATOM 820 N N . GLY A 1 109 ? 7.936 18.343 -39.700 1.00 37.59 109 GLY A N 1
ATOM 821 C CA . GLY A 1 109 ? 8.690 19.237 -40.581 1.00 37.59 109 GLY A CA 1
ATOM 822 C C . GLY A 1 109 ? 7.948 20.289 -41.416 1.00 37.59 109 GLY A C 1
ATOM 823 O O . GLY A 1 109 ? 7.353 19.987 -42.445 1.00 37.59 109 GLY A O 1
ATOM 824 N N . ASN A 1 110 ? 8.244 21.571 -41.160 1.00 35.66 110 ASN A N 1
ATOM 825 C CA . ASN A 1 110 ? 8.570 22.449 -42.285 1.00 35.66 110 ASN A CA 1
ATOM 826 C C . ASN A 1 110 ? 9.578 23.555 -41.947 1.00 35.66 110 ASN A C 1
ATOM 828 O O . ASN A 1 110 ? 9.403 24.384 -41.057 1.00 35.66 110 ASN A O 1
ATOM 832 N N . SER A 1 111 ? 10.625 23.548 -42.763 1.00 43.41 111 SER A N 1
ATOM 833 C CA . SER A 1 111 ? 11.651 24.557 -42.965 1.00 43.41 111 SER A CA 1
ATOM 834 C C . SER A 1 111 ? 11.059 25.934 -43.283 1.00 43.41 111 SER A C 1
ATOM 836 O O . SER A 1 111 ? 10.181 26.073 -44.133 1.00 43.41 111 SER A O 1
ATOM 838 N N . SER A 1 112 ? 11.603 26.987 -42.672 1.00 41.16 112 SER A N 1
ATOM 839 C CA . SER A 1 112 ? 11.461 28.355 -43.177 1.00 41.16 112 SER A CA 1
ATOM 840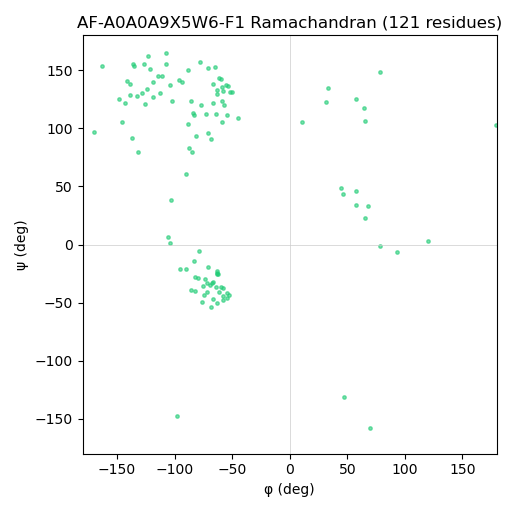 C C . SER A 1 112 ? 12.786 29.108 -43.100 1.00 41.16 112 SER A C 1
ATOM 842 O O . SER A 1 112 ? 13.163 29.697 -42.095 1.00 41.16 112 SER A O 1
ATOM 844 N N . LYS A 1 113 ? 13.503 29.001 -44.223 1.00 37.94 113 LYS A N 1
ATOM 845 C CA . LYS A 1 113 ? 14.286 30.0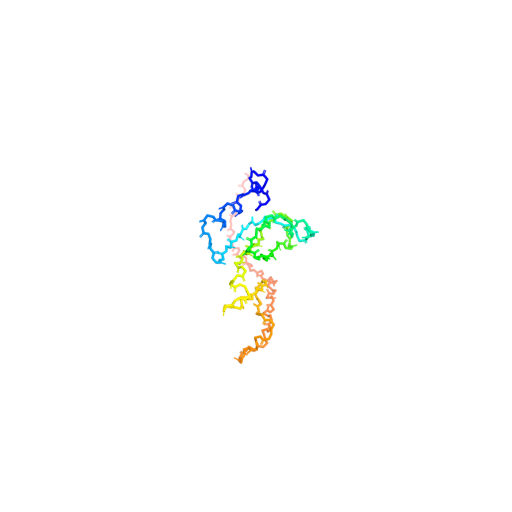27 -44.931 1.00 37.94 113 LYS A CA 1
ATOM 846 C C . LYS A 1 113 ? 14.512 31.355 -44.181 1.00 37.94 113 LYS A C 1
ATOM 848 O O . LYS A 1 113 ? 13.661 32.238 -44.207 1.00 37.94 113 LYS A O 1
ATOM 853 N N . ASN A 1 114 ? 15.736 31.553 -43.688 1.00 35.56 114 ASN A N 1
ATOM 854 C CA . ASN A 1 114 ? 16.284 32.882 -43.408 1.00 35.56 114 ASN A CA 1
ATOM 855 C C . ASN A 1 114 ? 16.886 33.480 -44.691 1.00 35.56 114 ASN A C 1
ATOM 857 O O . ASN A 1 114 ? 17.906 33.002 -45.190 1.00 35.56 114 ASN A O 1
ATOM 861 N N . ASN A 1 115 ? 16.275 34.546 -45.212 1.00 34.91 115 ASN A N 1
ATOM 862 C CA . ASN A 1 115 ? 16.846 35.359 -46.287 1.00 34.91 115 ASN A CA 1
ATOM 863 C C . ASN A 1 115 ? 17.726 36.487 -45.712 1.00 34.91 115 ASN A C 1
ATOM 865 O O . ASN A 1 115 ? 17.231 37.477 -45.191 1.00 34.91 115 ASN A O 1
ATOM 869 N N . LYS A 1 116 ? 19.042 36.272 -45.820 1.00 37.16 116 LYS A N 1
ATOM 870 C CA . LYS A 1 116 ? 20.101 37.141 -46.382 1.00 37.16 116 LYS A CA 1
ATOM 871 C C . LYS A 1 116 ? 19.982 38.680 -46.287 1.00 37.16 116 LYS A C 1
ATOM 873 O O . LYS A 1 116 ? 19.147 39.254 -46.967 1.00 37.16 116 LYS A O 1
ATOM 878 N N . THR A 1 117 ? 21.004 39.297 -45.670 1.00 36.50 117 THR A N 1
ATOM 879 C CA . THR A 1 117 ? 21.843 40.423 -46.186 1.00 36.50 117 THR A CA 1
ATOM 880 C C . THR A 1 117 ? 23.041 40.604 -45.228 1.00 36.50 117 THR A C 1
ATOM 882 O O . THR A 1 117 ? 22.839 40.985 -44.085 1.00 36.50 117 THR A O 1
ATOM 885 N N . SER A 1 118 ? 24.238 40.054 -45.480 1.00 41.97 118 SER A N 1
ATOM 886 C CA . SER A 1 118 ? 25.366 40.549 -46.305 1.00 41.97 118 SER A CA 1
ATOM 887 C C . SER A 1 118 ? 26.058 41.835 -45.817 1.00 41.97 118 SER A C 1
ATOM 889 O O . SER A 1 118 ? 25.538 42.920 -46.048 1.00 41.97 118 SER A O 1
ATOM 891 N N . SER A 1 119 ? 27.272 41.689 -45.262 1.00 40.59 119 SER A N 1
ATOM 892 C CA . SER A 1 119 ? 28.459 42.561 -45.439 1.00 40.59 119 SER A CA 1
ATOM 893 C C . SER A 1 119 ? 29.614 41.990 -44.579 1.00 40.59 119 SER A C 1
ATOM 895 O O . SER A 1 119 ? 29.482 41.988 -43.364 1.00 40.59 119 SER A O 1
ATOM 897 N N . SER A 1 120 ? 30.630 41.296 -45.129 1.00 40.22 120 SER A N 1
ATOM 898 C CA . SER A 1 120 ? 31.919 41.855 -45.625 1.00 40.22 120 SER A CA 1
ATOM 899 C C . SER A 1 120 ? 32.696 42.621 -44.529 1.00 40.22 120 SER A C 1
ATOM 901 O O . SER A 1 120 ? 32.120 43.545 -43.971 1.00 40.22 120 SER A O 1
ATOM 903 N N . LYS A 1 121 ? 33.967 42.364 -44.166 1.00 43.94 121 LYS A N 1
ATOM 904 C CA . LYS A 1 121 ? 35.138 41.725 -44.813 1.00 43.94 121 LYS A CA 1
ATOM 905 C C . LYS A 1 121 ? 36.212 41.349 -43.762 1.00 43.94 121 LYS A C 1
ATOM 907 O O . LYS A 1 121 ? 36.263 42.006 -42.728 1.00 43.94 121 LYS A O 1
ATOM 912 N N . ASP A 1 122 ? 37.011 40.325 -44.092 1.00 44.97 122 ASP A N 1
ATOM 913 C CA . ASP A 1 122 ? 38.496 40.207 -44.115 1.00 44.97 122 ASP A CA 1
ATOM 914 C C . ASP A 1 122 ? 39.315 41.000 -43.060 1.00 44.97 122 ASP A C 1
ATOM 916 O O . ASP A 1 122 ? 39.080 42.188 -42.868 1.00 44.97 122 ASP A O 1
ATOM 920 N N . VAL A 1 123 ? 40.331 40.474 -42.361 1.00 40.50 123 VAL A N 1
ATOM 921 C CA . VAL A 1 123 ? 41.431 39.531 -42.677 1.00 40.50 123 VAL A CA 1
ATOM 922 C C . VAL A 1 123 ? 41.898 38.869 -41.378 1.00 40.50 123 VAL A C 1
ATOM 924 O O . VAL A 1 123 ? 41.898 39.575 -40.344 1.00 40.50 123 VAL A O 1
#